Protein AF-A0A1Y2DSG4-F1 (afdb_monomer_lite)

Secondary structure (DSSP, 8-state):
------------------------TTHHHHHHHHHHHHHHHHHHTT-HHHHHHHHHHHHHHHHHHHT-

Foldseek 3Di:
DDDDPPDDPPDPPPPPDDPDPPPQPAPVQLVVLVVQLVVQCVVCPPPPVSNVVSVVVSVVSSVVSSPD

Sequence (68 aa):
MQFSTLSIMTLACTAFAAAAPVEPRDAACNIAVAASEVSCIKGCGKNEGCITDCTLTAVSAYLKCAGF

Radius of gyration: 16.0 Å; chains: 1; bounding box: 52×25×28 Å

pLDDT: mean 72.86, std 19.15, range [37.31, 93.0]

Structure (mmCIF, N/CA/C/O backbone):
data_AF-A0A1Y2DSG4-F1
#
_entry.id   AF-A0A1Y2DSG4-F1
#
loop_
_atom_site.group_PDB
_atom_site.id
_atom_site.type_symbol
_atom_site.label_atom_id
_atom_site.label_alt_id
_atom_site.label_comp_id
_atom_site.label_asym_id
_atom_site.label_entity_id
_atom_site.label_seq_id
_atom_site.pdbx_PDB_ins_code
_atom_site.Cartn_x
_atom_site.Cartn_y
_atom_s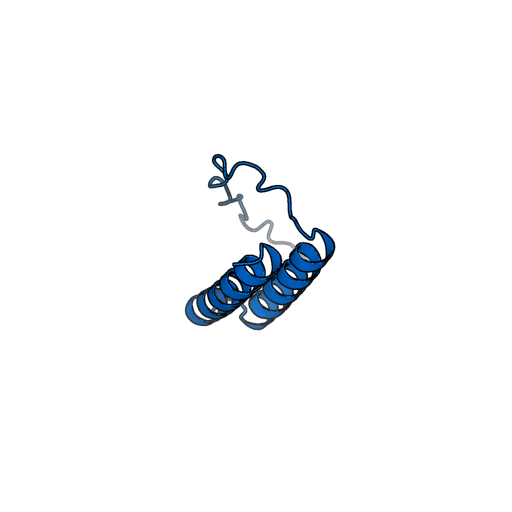ite.Cartn_z
_atom_site.occupancy
_atom_site.B_iso_or_equiv
_atom_site.auth_seq_id
_atom_site.auth_comp_id
_atom_site.auth_asym_id
_atom_site.auth_atom_id
_atom_site.pdbx_PDB_model_num
ATOM 1 N N . MET A 1 1 ? -38.882 -9.979 8.950 1.00 38.72 1 MET A N 1
ATOM 2 C CA . MET A 1 1 ? -38.089 -10.476 7.802 1.00 38.72 1 MET A CA 1
ATOM 3 C C . MET A 1 1 ? -38.341 -9.476 6.676 1.00 38.72 1 MET A C 1
ATOM 5 O O . MET A 1 1 ? -39.503 -9.187 6.468 1.00 38.72 1 MET A O 1
ATOM 9 N N . GLN A 1 2 ? -37.413 -8.827 5.981 1.00 44.97 2 GLN A N 1
ATOM 10 C CA . GLN A 1 2 ? -35.979 -9.001 5.763 1.00 44.97 2 GLN A CA 1
ATOM 11 C C . GLN A 1 2 ? -35.527 -7.751 4.957 1.00 44.97 2 GLN A C 1
ATOM 13 O O . GLN A 1 2 ? -36.253 -7.352 4.055 1.00 44.97 2 GLN A O 1
ATOM 18 N N . PHE A 1 3 ? -34.412 -7.120 5.361 1.00 47.66 3 PHE A N 1
ATOM 19 C CA . PHE A 1 3 ? -33.338 -6.469 4.572 1.00 47.66 3 PHE A CA 1
ATOM 20 C C . PHE A 1 3 ? -33.667 -5.951 3.143 1.00 47.66 3 PHE A C 1
ATOM 22 O O . PHE A 1 3 ? -34.160 -6.697 2.313 1.00 47.66 3 PHE A O 1
ATOM 29 N N . SER A 1 4 ? -33.353 -4.722 2.719 1.00 46.06 4 SER A N 1
AT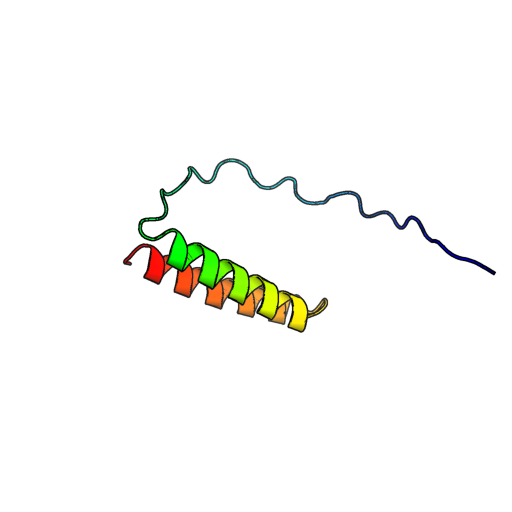OM 30 C CA . SER A 1 4 ? -32.099 -3.995 2.924 1.00 46.06 4 SER A CA 1
ATOM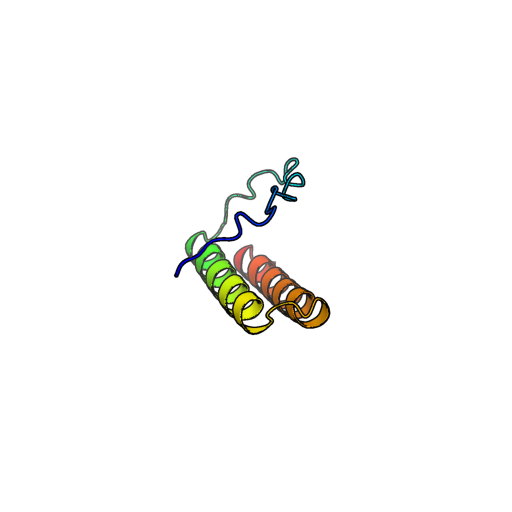 31 C C . SER A 1 4 ? -32.247 -2.510 2.593 1.00 46.06 4 SER A C 1
ATOM 33 O O . SER A 1 4 ? -32.759 -2.120 1.547 1.00 46.06 4 SER A O 1
ATOM 35 N N . THR A 1 5 ? -31.677 -1.703 3.475 1.00 55.19 5 THR A N 1
ATOM 36 C CA . THR A 1 5 ? -31.175 -0.351 3.249 1.00 55.19 5 THR A CA 1
ATOM 37 C C . THR A 1 5 ? -30.300 -0.273 1.991 1.00 55.19 5 THR A C 1
ATOM 39 O O . THR A 1 5 ? -29.124 -0.638 2.022 1.00 55.19 5 THR A O 1
ATOM 42 N N . LEU A 1 6 ? -30.846 0.253 0.894 1.00 53.47 6 LEU A N 1
ATOM 43 C CA . LEU A 1 6 ? -30.061 0.854 -0.189 1.00 53.47 6 LEU A CA 1
ATOM 44 C C . LEU A 1 6 ? -29.582 2.227 0.296 1.00 53.47 6 LEU A C 1
ATOM 46 O O . LEU A 1 6 ? -30.103 3.278 -0.071 1.00 53.47 6 LEU A O 1
ATOM 50 N N . SER A 1 7 ? -28.618 2.191 1.215 1.00 50.78 7 SER A N 1
ATOM 51 C CA . SER A 1 7 ? -27.869 3.361 1.648 1.00 50.78 7 SER A CA 1
ATOM 52 C C . SER A 1 7 ? -27.101 3.908 0.454 1.00 50.78 7 SER A C 1
ATOM 54 O O . SER A 1 7 ? -26.143 3.297 -0.008 1.00 50.78 7 SER A O 1
ATOM 56 N N . ILE A 1 8 ? -27.574 5.044 -0.052 1.00 59.00 8 ILE A N 1
ATOM 57 C CA . ILE A 1 8 ? -26.797 6.246 -0.374 1.00 59.00 8 ILE A CA 1
ATOM 58 C C . ILE A 1 8 ? -25.283 6.000 -0.241 1.00 59.00 8 ILE A C 1
ATOM 60 O O . ILE A 1 8 ? -24.670 6.287 0.783 1.00 59.00 8 ILE A O 1
ATOM 64 N N . MET A 1 9 ? -24.684 5.429 -1.280 1.00 56.12 9 MET A N 1
ATOM 65 C CA . MET A 1 9 ? -23.236 5.337 -1.441 1.00 56.12 9 MET A CA 1
ATOM 66 C C . MET A 1 9 ? -22.904 5.918 -2.811 1.00 56.12 9 MET A C 1
ATOM 68 O O . MET A 1 9 ? -22.298 5.291 -3.675 1.00 56.12 9 MET A O 1
ATOM 72 N N . THR A 1 10 ? -23.396 7.137 -3.028 1.00 51.19 10 THR A N 1
ATOM 73 C CA . THR A 1 10 ? -23.101 7.956 -4.196 1.00 51.19 10 THR A CA 1
ATOM 74 C C . THR A 1 10 ? -21.662 8.447 -4.073 1.00 51.19 10 THR A C 1
ATOM 76 O O . THR A 1 10 ? -21.395 9.543 -3.598 1.00 51.19 10 THR A O 1
ATOM 79 N N . LEU A 1 11 ? -20.736 7.550 -4.409 1.00 52.38 11 LEU A N 1
ATOM 80 C CA . LEU A 1 11 ? -19.579 7.802 -5.262 1.00 52.38 11 LEU A CA 1
ATOM 81 C C . LEU A 1 11 ? -18.965 9.216 -5.169 1.00 52.38 11 LEU A C 1
ATOM 83 O O . LEU A 1 11 ? -18.916 9.962 -6.143 1.00 52.38 11 LEU A O 1
ATOM 87 N N . ALA A 1 12 ? -18.419 9.569 -4.008 1.00 46.88 12 ALA A N 1
ATOM 88 C CA . ALA A 1 12 ? -17.455 10.659 -3.894 1.00 46.88 12 ALA A CA 1
ATOM 89 C C . ALA A 1 12 ? -16.056 10.143 -4.283 1.00 46.88 12 ALA A C 1
ATOM 91 O O . ALA A 1 12 ? -15.201 9.938 -3.431 1.00 46.88 12 ALA A O 1
ATOM 92 N N . CYS A 1 13 ? -15.832 9.889 -5.575 1.00 51.31 13 CYS A N 1
ATOM 93 C CA . CYS A 1 13 ? -14.502 9.606 -6.135 1.00 51.31 13 CYS A CA 1
ATOM 94 C C . CYS A 1 13 ? -14.290 10.358 -7.459 1.00 51.31 13 CYS A C 1
ATOM 96 O O . CYS A 1 13 ? -13.731 9.829 -8.412 1.00 51.31 13 CYS A O 1
ATOM 98 N N . THR A 1 14 ? -14.729 11.614 -7.546 1.00 50.94 14 THR A N 1
ATOM 99 C CA . THR A 1 14 ? -14.322 12.516 -8.634 1.00 50.94 14 THR A CA 1
ATOM 100 C C . THR A 1 14 ? -13.157 13.381 -8.168 1.00 50.94 14 THR A C 1
ATOM 102 O O . THR A 1 14 ? -13.320 14.56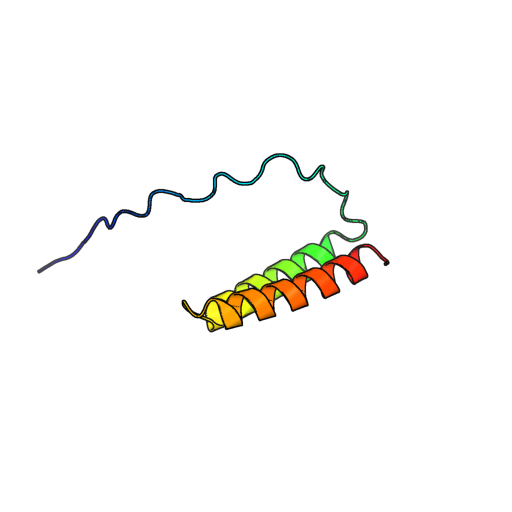5 -7.889 1.00 50.94 14 THR A O 1
ATOM 105 N N . ALA A 1 15 ? -11.979 12.770 -8.056 1.00 47.25 15 ALA A N 1
ATOM 106 C CA . ALA A 1 15 ? -10.703 13.478 -7.952 1.00 47.25 15 ALA A CA 1
ATOM 107 C C . ALA A 1 15 ? -9.557 12.627 -8.529 1.00 47.25 15 ALA A C 1
ATOM 109 O O . ALA A 1 15 ? -8.503 12.489 -7.929 1.00 47.25 15 ALA A O 1
ATOM 110 N N . PHE A 1 16 ? -9.765 12.036 -9.707 1.00 51.44 16 PHE A N 1
ATOM 111 C CA . PHE A 1 16 ? -8.672 11.545 -10.551 1.00 51.44 16 PHE A CA 1
ATOM 112 C C . PHE A 1 16 ? -8.629 12.395 -11.820 1.00 51.44 16 PHE A C 1
ATOM 114 O O . PHE A 1 16 ? -8.980 11.954 -12.910 1.00 51.44 16 PHE A O 1
ATOM 121 N N . ALA A 1 17 ? -8.242 13.660 -11.668 1.00 42.19 17 ALA A N 1
ATOM 122 C CA . ALA A 1 17 ? -7.832 14.482 -12.795 1.00 42.19 17 ALA A CA 1
ATOM 123 C C . ALA A 1 17 ? -6.30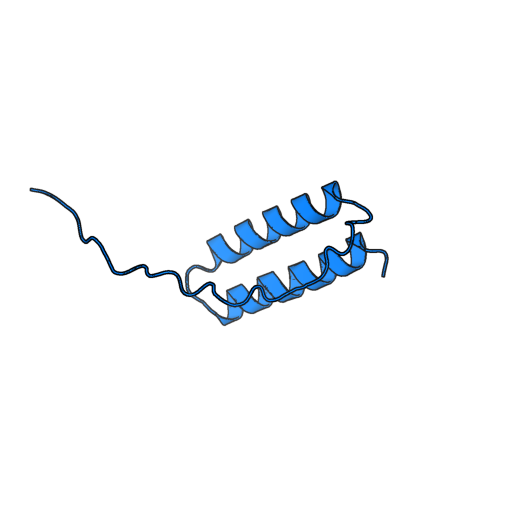5 14.386 -12.917 1.00 42.19 17 ALA A C 1
ATOM 125 O O . ALA A 1 17 ? -5.567 15.102 -12.251 1.00 42.19 17 ALA A O 1
ATOM 126 N N . ALA A 1 18 ? -5.880 13.450 -13.768 1.00 43.97 18 ALA A N 1
ATOM 127 C CA . ALA A 1 18 ? -4.599 13.423 -14.470 1.00 43.97 18 ALA A CA 1
ATOM 128 C C . ALA A 1 18 ? -3.313 13.431 -13.619 1.00 43.97 18 ALA A C 1
ATOM 130 O O . ALA A 1 18 ? -2.443 14.279 -13.800 1.00 43.97 18 ALA A O 1
ATOM 131 N N . ALA A 1 19 ? -3.106 12.400 -12.796 1.00 44.78 19 ALA A N 1
ATOM 132 C CA . ALA A 1 19 ? -1.743 11.894 -12.662 1.00 44.78 19 ALA A CA 1
ATOM 133 C C . ALA A 1 19 ? -1.435 11.164 -13.976 1.00 44.78 19 ALA A C 1
ATOM 135 O O . ALA A 1 19 ? -2.023 10.116 -14.251 1.00 44.78 19 ALA A O 1
ATOM 136 N N . ALA A 1 20 ? -0.596 11.760 -14.830 1.00 37.31 20 ALA A N 1
ATOM 137 C CA . ALA A 1 20 ? -0.010 11.052 -15.964 1.00 37.31 20 ALA A CA 1
ATOM 138 C C . ALA A 1 20 ? 0.462 9.671 -15.479 1.00 37.31 20 ALA A C 1
ATOM 140 O O . ALA A 1 20 ? 0.976 9.598 -14.356 1.00 37.31 20 ALA A O 1
ATOM 141 N N . PRO A 1 21 ? 0.268 8.585 -16.251 1.00 43.94 21 PRO A N 1
ATOM 142 C CA . PRO A 1 21 ? 0.785 7.289 -15.859 1.00 43.94 21 PRO A CA 1
ATOM 143 C C . PRO A 1 21 ? 2.303 7.431 -15.793 1.00 43.94 21 PRO A C 1
ATOM 145 O O . PRO A 1 21 ? 2.989 7.407 -16.810 1.00 43.94 21 PRO A O 1
ATOM 148 N N . VAL A 1 22 ? 2.829 7.652 -14.588 1.00 50.59 22 VAL A N 1
ATOM 149 C CA . VAL A 1 22 ? 4.212 7.340 -14.274 1.00 50.59 22 VAL A CA 1
ATOM 150 C C . VAL A 1 22 ? 4.299 5.858 -14.560 1.00 50.59 22 VAL A C 1
ATOM 152 O O . VAL A 1 22 ? 3.759 5.056 -13.797 1.00 50.59 22 VAL A O 1
ATOM 155 N N . GLU A 1 23 ? 4.845 5.515 -15.729 1.00 49.31 23 GLU A N 1
ATOM 156 C CA . GLU A 1 23 ? 5.116 4.132 -16.080 1.00 49.31 23 GLU A CA 1
ATOM 157 C C . GLU A 1 23 ? 5.800 3.516 -14.865 1.00 49.31 23 GLU A C 1
ATOM 159 O O . GLU A 1 23 ? 6.840 4.020 -14.421 1.00 49.31 23 GLU A O 1
ATOM 164 N N . PRO A 1 24 ? 5.170 2.515 -14.231 1.00 52.94 24 PRO A N 1
ATOM 165 C CA . PRO A 1 24 ? 5.736 1.934 -13.046 1.00 52.94 24 PRO A CA 1
ATOM 166 C C . PRO A 1 24 ? 7.022 1.260 -13.494 1.00 52.94 24 PRO A C 1
ATOM 168 O O . PRO A 1 24 ? 6.995 0.243 -14.184 1.00 52.94 24 PRO A O 1
ATOM 171 N N . ARG A 1 25 ? 8.153 1.848 -13.105 1.00 58.19 25 ARG A N 1
ATOM 172 C CA . ARG A 1 25 ? 9.479 1.278 -13.347 1.00 58.19 25 ARG A CA 1
ATOM 173 C C . ARG A 1 25 ? 9.544 -0.170 -12.839 1.00 58.19 25 ARG A C 1
ATOM 175 O O . ARG A 1 25 ? 10.268 -0.977 -13.407 1.00 58.19 25 ARG A O 1
ATOM 182 N N . ASP A 1 26 ? 8.711 -0.488 -11.840 1.00 75.06 26 ASP A N 1
ATOM 183 C CA . ASP A 1 26 ? 8.474 -1.827 -11.320 1.00 75.06 26 ASP A CA 1
ATOM 184 C C . ASP A 1 26 ? 6.977 -2.053 -10.979 1.00 75.06 26 ASP A C 1
ATOM 186 O O . ASP A 1 26 ? 6.498 -1.786 -9.872 1.00 75.06 26 ASP A O 1
ATOM 190 N N . ALA A 1 27 ? 6.190 -2.502 -11.966 1.00 78.31 27 ALA A N 1
ATOM 191 C CA . ALA A 1 27 ? 4.744 -2.727 -11.815 1.00 78.31 27 ALA A CA 1
ATOM 192 C C . ALA A 1 27 ? 4.402 -3.723 -10.693 1.00 78.31 27 ALA A C 1
ATOM 194 O O . ALA A 1 27 ? 3.414 -3.539 -9.982 1.00 78.31 27 ALA A O 1
ATOM 195 N N . ALA A 1 28 ? 5.237 -4.748 -10.499 1.00 82.19 28 ALA A N 1
ATOM 196 C CA . ALA A 1 28 ? 5.066 -5.727 -9.431 1.00 82.19 28 ALA A CA 1
ATOM 197 C C . ALA A 1 28 ? 5.242 -5.087 -8.045 1.00 82.19 28 ALA A C 1
ATOM 199 O O . ALA A 1 28 ? 4.443 -5.350 -7.143 1.00 82.19 28 ALA A O 1
ATOM 200 N N . CYS A 1 29 ? 6.229 -4.197 -7.897 1.00 84.81 29 CYS A N 1
ATOM 201 C CA . CYS A 1 29 ? 6.439 -3.426 -6.673 1.00 84.81 29 CYS A CA 1
ATOM 202 C C . CYS A 1 29 ? 5.211 -2.564 -6.342 1.00 84.81 29 CYS A C 1
ATOM 204 O O . CYS A 1 29 ? 4.678 -2.642 -5.235 1.00 84.81 29 CYS A O 1
ATOM 206 N N . ASN A 1 30 ? 4.680 -1.828 -7.324 1.00 83.38 30 ASN A N 1
ATOM 207 C CA . ASN A 1 30 ? 3.509 -0.973 -7.110 1.00 83.38 30 ASN A CA 1
ATOM 208 C C . ASN A 1 30 ? 2.249 -1.765 -6.733 1.00 83.38 30 ASN A C 1
ATOM 210 O O . ASN A 1 30 ? 1.496 -1.333 -5.861 1.00 83.38 30 ASN A O 1
ATOM 214 N N . ILE A 1 31 ? 2.030 -2.940 -7.329 1.00 88.06 31 ILE A N 1
ATOM 215 C CA . ILE A 1 31 ? 0.902 -3.815 -6.970 1.00 88.06 31 ILE A CA 1
ATOM 216 C C . ILE A 1 31 ? 1.043 -4.327 -5.527 1.00 88.06 31 ILE A C 1
ATOM 218 O O . ILE A 1 31 ? 0.055 -4.363 -4.790 1.00 88.06 31 ILE A O 1
ATOM 222 N N . ALA A 1 32 ? 2.256 -4.685 -5.096 1.00 86.56 32 ALA A N 1
ATOM 223 C CA . ALA A 1 32 ? 2.511 -5.131 -3.726 1.00 86.56 32 ALA A CA 1
ATOM 224 C C . ALA A 1 32 ? 2.289 -4.008 -2.694 1.00 86.56 32 ALA A C 1
ATOM 226 O O . ALA A 1 32 ? 1.692 -4.245 -1.636 1.00 86.56 32 ALA A O 1
ATOM 227 N N . VAL A 1 33 ? 2.714 -2.779 -3.010 1.00 89.88 33 VAL A N 1
ATOM 228 C CA . VAL A 1 33 ? 2.475 -1.600 -2.162 1.00 89.88 33 VAL A CA 1
ATOM 229 C C . VAL A 1 33 ? 0.982 -1.282 -2.083 1.00 89.88 33 VAL A C 1
ATOM 231 O O . VAL A 1 33 ? 0.462 -1.139 -0.978 1.00 89.88 33 VAL A O 1
ATOM 234 N N . ALA A 1 34 ? 0.265 -1.285 -3.211 1.00 88.12 34 ALA A N 1
ATOM 235 C CA . ALA A 1 34 ? -1.183 -1.071 -3.246 1.00 88.12 34 ALA A CA 1
ATOM 236 C C . ALA A 1 34 ? -1.950 -2.112 -2.413 1.00 88.12 34 ALA A C 1
ATOM 238 O O . ALA A 1 34 ? -2.848 -1.770 -1.644 1.00 88.12 34 ALA A O 1
ATOM 239 N N . ALA A 1 35 ? -1.588 -3.394 -2.521 1.00 90.31 35 ALA A N 1
ATOM 240 C CA . ALA A 1 35 ? -2.217 -4.459 -1.737 1.00 90.31 35 ALA A CA 1
ATOM 241 C C . ALA A 1 35 ? -1.982 -4.288 -0.223 1.00 90.31 35 ALA A C 1
ATOM 243 O O . ALA A 1 35 ? -2.882 -4.548 0.588 1.00 90.31 35 ALA A O 1
ATOM 244 N N . SER A 1 36 ? -0.787 -3.820 0.149 1.00 89.19 36 SER A N 1
ATOM 245 C CA . SER A 1 36 ? -0.417 -3.525 1.537 1.00 89.19 36 SER A CA 1
ATOM 246 C C . SER A 1 36 ? -1.180 -2.314 2.076 1.00 89.19 36 SER A C 1
ATOM 248 O O . SER A 1 36 ? -1.743 -2.382 3.168 1.00 89.19 36 SER A O 1
ATOM 250 N N . GLU A 1 37 ? -1.282 -1.244 1.285 1.00 91.69 37 GLU A N 1
ATOM 251 C CA . GLU A 1 37 ? -2.058 -0.044 1.610 1.00 91.69 37 GLU A CA 1
ATOM 252 C C . GLU A 1 37 ? -3.536 -0.383 1.838 1.00 91.69 37 GLU A C 1
ATOM 254 O O . GLU A 1 37 ? -4.098 -0.051 2.882 1.00 91.69 37 GLU A O 1
ATOM 259 N N . VAL A 1 38 ? -4.157 -1.128 0.918 1.00 90.81 38 VAL A N 1
ATOM 260 C CA . VAL A 1 38 ? -5.566 -1.537 1.037 1.00 90.81 38 VAL A CA 1
ATOM 261 C C . VAL A 1 38 ? -5.795 -2.403 2.277 1.00 90.81 38 VAL A C 1
ATOM 263 O O . VAL A 1 38 ? -6.812 -2.241 2.954 1.00 90.81 38 VAL A O 1
ATOM 266 N N . SER A 1 39 ? -4.873 -3.313 2.603 1.00 92.19 39 SER A N 1
ATOM 267 C CA . SER A 1 39 ? -4.973 -4.123 3.827 1.00 92.19 39 SER A CA 1
ATOM 268 C C . SER A 1 39 ? -4.858 -3.272 5.093 1.00 92.19 39 SER A C 1
ATOM 270 O O . SER A 1 39 ? -5.634 -3.471 6.027 1.00 92.19 39 SER A O 1
ATOM 272 N N . CYS A 1 40 ? -3.950 -2.294 5.102 1.00 89.88 40 CYS A N 1
ATOM 273 C CA . CYS A 1 40 ? -3.773 -1.352 6.206 1.00 89.88 40 CYS A CA 1
ATOM 274 C C . CYS A 1 40 ? -5.040 -0.506 6.420 1.00 89.88 40 CYS A C 1
ATOM 276 O O . CYS A 1 40 ? -5.617 -0.505 7.508 1.00 89.88 40 CYS A O 1
ATOM 278 N N . ILE A 1 41 ? -5.559 0.106 5.350 1.00 91.31 41 ILE A N 1
ATOM 279 C CA . ILE A 1 41 ? -6.777 0.930 5.383 1.00 91.31 41 ILE A CA 1
ATOM 280 C C . ILE A 1 41 ? -7.992 0.109 5.833 1.00 91.31 41 ILE A C 1
ATOM 282 O O . ILE A 1 41 ? -8.793 0.584 6.641 1.00 91.31 41 ILE A O 1
ATOM 286 N N . LYS A 1 42 ? -8.124 -1.145 5.379 1.00 92.62 42 LYS A N 1
ATOM 287 C CA . LYS A 1 42 ? -9.195 -2.044 5.845 1.00 92.62 42 LYS A CA 1
ATOM 288 C C . LYS A 1 42 ? -9.134 -2.291 7.355 1.00 92.62 42 LYS A C 1
ATOM 290 O O . LYS A 1 42 ? -10.188 -2.377 7.981 1.00 92.62 42 LYS A O 1
ATOM 295 N N . GLY A 1 43 ? -7.935 -2.373 7.935 1.00 90.50 43 GLY A N 1
ATOM 296 C CA . GLY A 1 43 ? -7.738 -2.492 9.383 1.00 90.50 43 GLY A CA 1
ATOM 297 C C . GLY A 1 43 ? -8.103 -1.224 10.166 1.00 90.50 43 GLY A C 1
ATOM 298 O O . GLY A 1 43 ? -8.514 -1.316 11.320 1.00 90.50 43 GLY A O 1
ATOM 299 N N . CYS A 1 44 ? -8.022 -0.050 9.535 1.00 86.44 44 CYS A N 1
ATOM 300 C CA . CYS A 1 44 ? -8.309 1.244 10.163 1.00 86.44 44 CYS A CA 1
ATOM 301 C C . CYS A 1 44 ? -9.806 1.572 10.315 1.00 86.44 44 CYS A C 1
ATOM 303 O O . CYS A 1 44 ? -10.172 2.478 11.074 1.00 86.44 44 CYS A O 1
ATOM 305 N N . GLY A 1 45 ? -10.695 0.880 9.596 1.00 89.69 45 GLY A N 1
ATOM 306 C CA . GLY A 1 45 ? -12.133 1.157 9.621 1.00 89.69 45 GLY A CA 1
ATOM 307 C C . GLY A 1 45 ? -12.467 2.569 9.120 1.00 89.69 45 GLY A C 1
ATOM 308 O O . GLY A 1 45 ? -12.388 2.834 7.926 1.00 89.69 45 GLY A O 1
ATOM 309 N N . LYS A 1 46 ? -12.879 3.467 10.027 1.00 86.69 46 LYS A N 1
ATOM 310 C CA . LYS A 1 46 ? -13.215 4.879 9.729 1.00 86.69 46 LYS A CA 1
ATOM 311 C C . LYS A 1 46 ? -12.273 5.888 10.396 1.00 86.69 46 LYS A C 1
ATOM 313 O O . LYS A 1 46 ? -12.573 7.076 10.419 1.00 86.69 46 LYS A O 1
ATOM 318 N N . ASN A 1 47 ? -11.174 5.429 10.993 1.00 92.31 47 ASN A N 1
ATOM 319 C CA . ASN A 1 47 ? -10.229 6.325 11.647 1.00 92.31 47 ASN A CA 1
ATOM 320 C C . ASN A 1 47 ? -9.367 7.037 10.593 1.00 92.31 47 ASN A C 1
ATOM 322 O O . ASN A 1 47 ? -8.435 6.449 10.050 1.00 92.31 47 ASN A O 1
ATOM 326 N N . GLU A 1 48 ? -9.673 8.306 10.333 1.00 88.38 48 GLU A N 1
ATOM 327 C CA . GLU A 1 48 ? -8.993 9.136 9.330 1.00 88.38 48 GLU A CA 1
ATOM 328 C C . GLU A 1 48 ? -7.487 9.279 9.598 1.00 88.38 48 GLU A C 1
ATOM 330 O O . GLU A 1 48 ? -6.693 9.253 8.658 1.00 88.38 48 GLU A O 1
ATOM 335 N N . GLY A 1 49 ? -7.073 9.351 10.868 1.00 92.94 49 GLY A N 1
ATOM 336 C CA . GLY A 1 49 ? -5.656 9.412 11.237 1.00 92.94 49 GLY A CA 1
ATOM 337 C C . GLY A 1 49 ? -4.909 8.127 10.878 1.00 92.94 49 GLY A C 1
ATOM 338 O O . GLY A 1 49 ? -3.818 8.178 10.323 1.00 92.94 49 GLY A O 1
ATOM 339 N N . CYS A 1 50 ? -5.539 6.975 11.110 1.00 88.00 50 CYS A N 1
ATOM 340 C CA . CYS A 1 50 ? -4.987 5.667 10.749 1.00 88.00 50 CYS A CA 1
ATOM 341 C C . CYS A 1 50 ? -4.901 5.487 9.225 1.00 88.00 50 CYS A C 1
ATOM 343 O O . CYS A 1 50 ? -3.885 5.029 8.712 1.00 88.00 50 CYS A O 1
ATOM 345 N N . ILE A 1 51 ? -5.935 5.906 8.484 1.00 89.00 51 ILE A N 1
ATOM 346 C CA . ILE A 1 51 ? -5.934 5.865 7.012 1.00 89.00 51 ILE A CA 1
ATOM 347 C C . ILE A 1 51 ? -4.803 6.741 6.460 1.00 89.00 51 ILE A C 1
ATOM 349 O O . ILE A 1 51 ? -4.057 6.304 5.588 1.00 89.00 51 ILE A O 1
ATOM 353 N N . THR A 1 52 ? -4.636 7.946 7.010 1.00 93.00 52 THR A N 1
ATOM 354 C CA . THR A 1 52 ? -3.573 8.875 6.601 1.00 93.00 52 THR A CA 1
ATOM 355 C C . THR A 1 52 ? -2.180 8.289 6.849 1.00 93.00 52 THR A C 1
ATOM 357 O O . THR A 1 52 ? -1.309 8.407 5.990 1.00 93.00 52 THR A O 1
ATOM 360 N N . ASP A 1 53 ? -1.975 7.612 7.981 1.00 91.81 53 ASP A N 1
ATOM 361 C CA . ASP A 1 53 ? -0.709 6.949 8.320 1.00 91.81 53 ASP A CA 1
ATOM 362 C C . ASP A 1 53 ? -0.388 5.778 7.366 1.00 91.81 53 ASP A C 1
ATOM 364 O O . ASP A 1 53 ? 0.726 5.675 6.836 1.00 91.81 53 ASP A O 1
ATOM 368 N N . CYS A 1 54 ? -1.399 4.960 7.041 1.00 89.75 54 CYS A N 1
ATOM 369 C CA . CYS A 1 54 ? -1.293 3.905 6.029 1.00 89.75 54 CYS A CA 1
ATOM 370 C C . CYS A 1 54 ? -0.898 4.468 4.656 1.00 89.75 54 CYS A C 1
ATOM 372 O O . CYS A 1 54 ? -0.004 3.929 3.999 1.00 89.75 54 CYS A O 1
ATOM 374 N N . THR A 1 55 ? -1.530 5.563 4.227 1.00 89.94 55 THR A N 1
ATOM 375 C CA . THR A 1 55 ? -1.242 6.192 2.934 1.00 89.94 55 THR A CA 1
ATOM 376 C C . THR A 1 55 ? 0.145 6.846 2.917 1.00 89.94 55 THR A C 1
ATOM 378 O O . THR A 1 55 ? 0.872 6.676 1.942 1.00 89.94 55 THR A O 1
ATOM 381 N N . LEU A 1 56 ? 0.585 7.519 3.989 1.00 92.06 56 LEU A N 1
ATOM 382 C CA . LEU A 1 56 ? 1.951 8.072 4.101 1.00 92.06 56 LEU A CA 1
ATOM 383 C C . LEU A 1 56 ? 3.030 6.984 3.983 1.00 92.06 56 LEU A C 1
ATOM 385 O O . LEU A 1 56 ? 4.043 7.156 3.290 1.00 92.06 56 LEU A O 1
ATOM 389 N N . THR A 1 57 ? 2.790 5.839 4.622 1.00 90.31 57 THR A N 1
ATOM 390 C CA . THR A 1 57 ? 3.659 4.662 4.522 1.00 90.31 57 THR A CA 1
ATOM 391 C C . THR A 1 57 ? 3.681 4.114 3.092 1.00 90.31 57 THR A C 1
ATOM 393 O O . THR A 1 57 ? 4.758 3.839 2.553 1.00 90.31 57 THR A O 1
ATOM 396 N N . ALA A 1 58 ? 2.517 4.016 2.444 1.00 88.12 58 ALA A N 1
ATOM 397 C CA . ALA A 1 58 ? 2.407 3.571 1.059 1.00 88.12 58 ALA A CA 1
ATOM 398 C C . ALA A 1 58 ? 3.130 4.515 0.085 1.00 88.12 58 ALA A C 1
ATOM 400 O O . ALA A 1 58 ? 3.902 4.041 -0.743 1.00 88.12 58 ALA A O 1
ATOM 401 N N . VAL A 1 59 ? 2.981 5.840 0.223 1.00 88.25 59 VAL A N 1
ATOM 402 C CA . VAL A 1 59 ? 3.697 6.836 -0.603 1.00 88.25 59 VAL A CA 1
ATOM 403 C C . VAL A 1 59 ? 5.209 6.648 -0.504 1.00 88.25 59 VAL A C 1
ATOM 405 O O . VAL A 1 59 ? 5.898 6.608 -1.522 1.00 88.25 59 VAL A O 1
ATOM 408 N N . SER A 1 60 ? 5.728 6.461 0.709 1.00 87.56 60 SER A N 1
ATOM 409 C CA . SER A 1 60 ? 7.158 6.210 0.922 1.00 87.56 60 SER A CA 1
ATOM 410 C C . SER A 1 60 ? 7.630 4.929 0.225 1.00 87.56 60 SER A C 1
ATOM 412 O O . SER A 1 60 ? 8.743 4.873 -0.298 1.00 87.56 60 SER A O 1
ATOM 414 N N . ALA A 1 61 ? 6.791 3.893 0.191 1.00 86.00 61 ALA A N 1
ATOM 415 C CA . ALA A 1 61 ? 7.089 2.652 -0.514 1.00 86.00 61 ALA A CA 1
ATOM 416 C C . ALA A 1 61 ? 6.985 2.803 -2.044 1.00 86.00 61 ALA A C 1
ATOM 418 O O . ALA A 1 61 ? 7.849 2.293 -2.754 1.00 86.00 61 ALA A O 1
ATOM 419 N N . TYR A 1 62 ? 6.012 3.564 -2.558 1.00 84.88 62 TYR A N 1
ATOM 420 C CA . TYR A 1 62 ? 5.922 3.895 -3.984 1.00 84.88 62 TYR A CA 1
ATOM 421 C C . TYR A 1 62 ? 7.143 4.677 -4.475 1.00 84.88 62 TYR A C 1
ATOM 423 O O . TYR A 1 62 ? 7.643 4.401 -5.563 1.00 84.88 62 TYR A O 1
ATOM 431 N N . LEU A 1 63 ? 7.669 5.607 -3.671 1.00 85.81 63 LEU 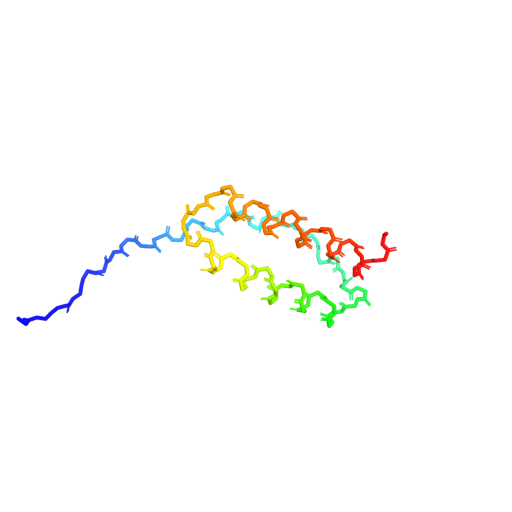A N 1
ATOM 432 C CA . LEU A 1 63 ? 8.903 6.328 -3.998 1.00 85.81 63 LEU A CA 1
ATOM 433 C C . LEU A 1 63 ? 10.099 5.373 -4.130 1.00 85.81 63 LEU A C 1
ATOM 435 O O . LEU A 1 63 ? 10.849 5.466 -5.102 1.00 85.81 63 LEU A O 1
ATOM 439 N N . LYS A 1 64 ? 10.212 4.383 -3.233 1.00 82.50 64 LYS A N 1
ATOM 440 C CA . LYS A 1 64 ? 11.226 3.320 -3.344 1.00 82.50 64 LYS A CA 1
ATOM 441 C C . LYS A 1 64 ? 11.034 2.464 -4.598 1.00 82.50 64 LYS A C 1
ATOM 443 O O . LYS A 1 64 ? 12.013 2.174 -5.277 1.00 82.50 64 LYS A O 1
ATOM 448 N N . CYS A 1 65 ? 9.794 2.097 -4.938 1.00 80.19 65 CYS A N 1
ATOM 449 C CA . CYS A 1 65 ? 9.484 1.370 -6.177 1.00 80.19 65 CYS A CA 1
ATOM 450 C C . CYS A 1 65 ? 9.827 2.185 -7.438 1.00 80.19 65 CYS A C 1
ATOM 452 O O . CYS A 1 65 ? 10.227 1.623 -8.456 1.00 80.19 65 CYS A O 1
ATOM 454 N N . ALA A 1 66 ? 9.699 3.512 -7.378 1.00 79.00 66 ALA A N 1
ATOM 455 C CA . ALA A 1 66 ? 10.102 4.415 -8.453 1.00 79.00 66 ALA A CA 1
ATOM 456 C C . ALA A 1 66 ? 11.634 4.616 -8.533 1.00 79.00 66 ALA A C 1
ATOM 458 O O . ALA A 1 66 ? 12.145 5.079 -9.557 1.00 79.00 66 ALA A O 1
ATOM 459 N N . GLY A 1 67 ? 12.377 4.200 -7.502 1.00 72.12 67 GLY A N 1
ATOM 460 C CA . GLY A 1 67 ? 13.834 4.296 -7.430 1.00 72.12 67 GLY A CA 1
ATOM 461 C C . GLY A 1 67 ? 14.346 5.672 -6.999 1.00 72.12 67 GLY A C 1
ATOM 462 O O . GLY A 1 67 ? 15.408 6.076 -7.475 1.00 72.12 67 GLY A O 1
ATOM 463 N N . PHE A 1 68 ? 13.579 6.374 -6.157 1.00 58.06 68 PHE A N 1
ATOM 464 C CA . PHE A 1 68 ? 13.998 7.587 -5.444 1.00 58.06 68 PHE A CA 1
ATOM 465 C C . PHE A 1 68 ? 14.636 7.268 -4.088 1.00 58.06 68 PHE A C 1
ATOM 467 O O . PHE A 1 68 ? 14.276 6.229 -3.483 1.00 58.06 68 PHE A O 1
#

Organism: NCBI:txid1141098